Protein AF-A0A519PYI3-F1 (afdb_monomer_lite)

pLDDT: mean 93.67, std 5.14, range [62.34, 98.69]

Foldseek 3Di:
DQVVQVVVVHAQQVDQEEEAFADLLQQLPDQQDDDPNSVVVVVVSCVVQNPNRLVRHNLNPQDAPGAHHAYEYEHEPVDPSSVVSLVSSQVSQVVSVHHYDYDYPHPDDSVCSVPCQLPPPRPNNVVVVCSSVVD

Secondary structure (DSSP, 8-state):
-HHHHHHTT--GGGSS-EEEES---S-TTS---SHHHHHHHHHHHHHHHGGGTTTT-GGGG--TT--PPPEEEEEETT-HHHHHHHHHHHHHHHHTT--EEEEEESS--TTHHHHTTTSTT-HHHHHHHHHHTT-

Radius of gyration: 15.68 Å; chains: 1; bounding box: 41×42×35 Å

Structure (mmCIF, N/CA/C/O backbone):
data_AF-A0A519PYI3-F1
#
_entry.id   AF-A0A519PYI3-F1
#
loop_
_atom_site.group_PDB
_atom_site.id
_atom_site.type_symbol
_atom_site.label_atom_id
_atom_site.label_alt_id
_atom_site.label_comp_id
_atom_site.label_asym_id
_atom_site.label_entity_id
_atom_site.label_seq_id
_atom_site.pdbx_PDB_ins_code
_atom_site.Cartn_x
_atom_site.Cartn_y
_atom_site.Cartn_z
_atom_site.occupancy
_atom_site.B_iso_or_equiv
_atom_site.auth_seq_id
_atom_site.auth_comp_id
_atom_site.auth_asym_id
_atom_site.auth_atom_id
_atom_site.pdbx_PDB_model_num
ATOM 1 N N . ASP A 1 1 ? -10.172 5.755 4.376 1.00 62.34 1 ASP A N 1
ATOM 2 C CA . ASP A 1 1 ? -10.822 7.009 3.975 1.00 62.34 1 ASP A CA 1
ATOM 3 C C . ASP A 1 1 ? -11.878 7.382 5.019 1.00 62.34 1 ASP A C 1
ATOM 5 O O . ASP A 1 1 ? -12.887 6.704 5.118 1.00 62.34 1 ASP A O 1
ATOM 9 N N . PRO A 1 2 ? -11.629 8.388 5.867 1.00 75.00 2 PRO A N 1
ATOM 10 C CA . PRO A 1 2 ? -12.626 8.856 6.826 1.00 75.00 2 PRO A CA 1
ATOM 11 C C . PRO A 1 2 ? -13.739 9.696 6.188 1.00 75.00 2 PRO A C 1
ATOM 13 O O . PRO A 1 2 ? -14.778 9.860 6.810 1.00 75.00 2 PRO A O 1
ATOM 16 N N . VAL A 1 3 ? -13.525 10.260 4.995 1.00 83.69 3 VAL A N 1
ATOM 17 C CA . VAL A 1 3 ? -14.438 11.230 4.378 1.00 83.69 3 VAL A CA 1
ATOM 18 C C . VAL A 1 3 ? -15.551 10.520 3.609 1.00 83.69 3 VAL A C 1
ATOM 20 O O . VAL A 1 3 ? -16.720 10.790 3.886 1.00 83.69 3 VAL A O 1
ATOM 23 N N . TYR A 1 4 ? -15.238 9.596 2.691 1.00 87.06 4 TYR A N 1
ATOM 24 C CA . TYR A 1 4 ? -16.281 8.879 1.945 1.00 87.06 4 TYR A CA 1
ATOM 25 C C . TYR A 1 4 ? -16.998 7.848 2.821 1.00 87.06 4 TYR A C 1
ATOM 27 O O . TYR A 1 4 ? -18.220 7.745 2.717 1.00 87.06 4 TYR A O 1
ATOM 35 N N . LEU A 1 5 ? -16.304 7.173 3.751 1.00 90.19 5 LEU A N 1
ATOM 36 C CA . LEU A 1 5 ? -16.973 6.338 4.765 1.00 90.19 5 LEU A CA 1
ATOM 37 C C . LEU A 1 5 ? -17.958 7.152 5.615 1.00 90.19 5 LEU A C 1
ATOM 39 O O . LEU A 1 5 ? -19.118 6.757 5.732 1.00 90.19 5 LEU A O 1
ATOM 43 N N . ALA A 1 6 ? -17.554 8.319 6.134 1.00 89.88 6 ALA A N 1
ATOM 44 C CA . ALA A 1 6 ? -18.455 9.162 6.926 1.00 89.88 6 ALA A CA 1
ATOM 45 C C . ALA A 1 6 ? -19.652 9.662 6.107 1.00 89.88 6 ALA A C 1
ATOM 47 O O . ALA A 1 6 ? -20.759 9.751 6.637 1.00 89.88 6 ALA A O 1
ATOM 48 N N . GLY A 1 7 ? -19.463 9.919 4.808 1.00 93.88 7 GLY A N 1
ATOM 49 C CA . GLY A 1 7 ? -20.553 10.233 3.881 1.00 93.88 7 GLY A CA 1
ATOM 50 C C . GLY A 1 7 ? -21.614 9.130 3.769 1.00 93.88 7 GLY A C 1
ATOM 51 O O . GLY A 1 7 ? -22.743 9.420 3.386 1.00 93.88 7 GLY A O 1
ATOM 52 N N . GLN A 1 8 ? -21.276 7.890 4.138 1.00 94.81 8 GLN A N 1
ATOM 53 C CA . GLN A 1 8 ? -22.188 6.743 4.216 1.00 94.81 8 GLN A CA 1
ATOM 54 C C . GLN A 1 8 ? -22.563 6.365 5.662 1.00 94.81 8 GLN A C 1
ATOM 56 O O . GLN A 1 8 ? -23.161 5.316 5.886 1.00 94.81 8 GLN A O 1
ATOM 61 N N . GLY A 1 9 ? -22.216 7.191 6.656 1.00 94.50 9 GLY A N 1
ATOM 62 C CA . GLY A 1 9 ? -22.456 6.893 8.073 1.00 94.50 9 GLY A CA 1
ATOM 63 C C . GLY A 1 9 ? -21.550 5.801 8.652 1.00 94.50 9 GLY A C 1
ATOM 64 O O . GLY A 1 9 ? -21.865 5.262 9.710 1.00 94.50 9 GLY A O 1
ATOM 65 N N . LEU A 1 10 ? -20.444 5.484 7.975 1.00 93.75 10 LEU A N 1
ATOM 66 C CA . LEU A 1 10 ? -19.459 4.485 8.385 1.00 93.75 10 LEU A CA 1
ATOM 67 C C . LEU A 1 10 ? -18.180 5.143 8.918 1.00 93.75 10 LEU A C 1
ATOM 69 O O . LEU A 1 10 ? -17.842 6.287 8.609 1.00 93.75 10 LEU A O 1
ATOM 73 N N . GLN A 1 11 ? -17.431 4.384 9.702 1.00 91.06 11 GLN A N 1
ATOM 74 C CA . GLN A 1 11 ? -16.124 4.717 10.247 1.00 91.06 11 GLN A CA 1
ATOM 75 C C . GLN A 1 11 ? -15.060 3.771 9.673 1.00 91.06 11 GLN A C 1
ATOM 77 O O . GLN A 1 11 ? -15.383 2.661 9.255 1.00 91.06 11 GLN A O 1
ATOM 82 N N . PRO A 1 12 ? -13.765 4.146 9.679 1.00 89.50 12 PRO A N 1
ATOM 83 C CA . PRO A 1 12 ? -12.695 3.240 9.254 1.00 89.50 12 PRO A CA 1
ATOM 84 C C . PRO A 1 12 ? -12.718 1.879 9.962 1.00 89.50 12 PRO A C 1
ATOM 86 O O . PRO A 1 12 ? -12.408 0.869 9.338 1.00 89.50 12 PRO A O 1
ATOM 89 N N . SER A 1 13 ? -13.123 1.845 11.233 1.00 89.88 13 SER A N 1
ATOM 90 C CA . SER A 1 13 ? -13.271 0.625 12.031 1.00 89.88 13 SER A CA 1
ATOM 91 C C . SER A 1 13 ? -14.394 -0.306 11.573 1.00 89.88 13 SER A C 1
ATOM 93 O O . SER A 1 13 ? -14.410 -1.459 11.993 1.00 89.88 13 SER A O 1
ATOM 95 N N . ASP A 1 14 ? -15.312 0.161 10.723 1.00 92.62 14 ASP A N 1
ATOM 96 C CA . ASP A 1 14 ? -16.371 -0.678 10.151 1.00 92.62 14 ASP A CA 1
ATOM 97 C C . ASP A 1 14 ? -15.852 -1.549 8.995 1.00 92.62 14 ASP A C 1
ATOM 99 O O . ASP A 1 14 ? -16.528 -2.479 8.553 1.00 92.62 14 ASP A O 1
ATOM 103 N N . LEU A 1 15 ? -14.636 -1.283 8.503 1.00 93.25 15 LEU A N 1
ATOM 104 C CA . LEU A 1 15 ? -13.963 -2.152 7.545 1.00 93.25 15 LEU A CA 1
ATOM 105 C C . LEU A 1 15 ? -13.364 -3.365 8.266 1.00 93.25 15 LEU A C 1
ATOM 107 O O . LEU A 1 15 ? -12.563 -3.225 9.189 1.00 93.25 15 LEU A O 1
ATOM 111 N N . ALA A 1 16 ? -13.680 -4.567 7.779 1.00 92.81 16 ALA A N 1
ATOM 112 C CA . ALA A 1 16 ? -13.083 -5.805 8.287 1.00 92.81 16 ALA A CA 1
ATOM 113 C C . ALA A 1 16 ? -11.554 -5.850 8.086 1.00 92.81 16 ALA A C 1
ATOM 115 O O . ALA A 1 16 ? -10.841 -6.481 8.864 1.00 92.81 16 ALA A O 1
ATOM 116 N N . GLY A 1 17 ? -11.050 -5.156 7.065 1.00 95.25 17 GLY A N 1
ATOM 117 C CA . GLY A 1 17 ? -9.631 -5.013 6.781 1.00 95.25 17 GLY A CA 1
ATOM 118 C C . GLY A 1 17 ? -9.381 -4.254 5.482 1.00 95.25 17 GLY A C 1
ATOM 119 O O . GLY A 1 17 ? -10.305 -3.996 4.710 1.00 95.25 17 GLY A O 1
ATOM 120 N N . VAL A 1 18 ? -8.121 -3.898 5.248 1.00 96.75 18 VAL A N 1
ATOM 121 C CA . VAL A 1 18 ? -7.645 -3.278 4.007 1.00 96.75 18 VAL A CA 1
ATOM 122 C C . VAL A 1 18 ? -6.487 -4.106 3.468 1.00 96.75 18 VAL A C 1
ATOM 124 O O . VAL A 1 18 ? -5.527 -4.368 4.191 1.00 96.75 18 VAL A O 1
ATOM 127 N N . ILE A 1 19 ? -6.578 -4.510 2.202 1.00 97.81 19 ILE A N 1
ATOM 128 C CA . ILE A 1 19 ? -5.534 -5.268 1.512 1.00 97.81 19 ILE A CA 1
ATOM 129 C C . ILE A 1 19 ? -4.962 -4.389 0.402 1.00 97.81 19 ILE A C 1
ATOM 131 O O . ILE A 1 19 ? -5.718 -3.880 -0.425 1.00 97.81 19 ILE A O 1
ATOM 135 N N . LEU A 1 20 ? -3.648 -4.175 0.408 1.00 98.00 20 LEU A N 1
ATOM 136 C CA . LEU A 1 20 ? -2.958 -3.317 -0.556 1.00 98.00 20 LEU A CA 1
ATOM 137 C C . LEU A 1 20 ? -2.040 -4.156 -1.446 1.00 98.00 20 LEU A C 1
ATOM 139 O O . LEU A 1 20 ? -1.276 -4.964 -0.926 1.00 98.00 20 LEU A O 1
ATOM 143 N N . LEU A 1 21 ? -2.102 -3.947 -2.762 1.00 97.75 21 LEU A N 1
ATOM 144 C CA . LEU A 1 21 ? -1.405 -4.761 -3.763 1.00 97.75 21 LEU A CA 1
ATOM 145 C C . LEU A 1 21 ? -0.301 -3.946 -4.450 1.00 97.75 21 LEU A C 1
ATOM 147 O O . LEU A 1 21 ? -0.565 -3.188 -5.381 1.00 97.75 21 LEU A O 1
ATOM 151 N N . ASP A 1 22 ? 0.931 -4.057 -3.946 1.00 97.19 22 ASP A N 1
ATOM 152 C CA . ASP A 1 22 ? 2.152 -3.455 -4.512 1.00 97.19 22 ASP A CA 1
ATOM 153 C C . ASP A 1 22 ? 2.040 -1.948 -4.831 1.00 97.19 22 ASP A C 1
ATOM 155 O O . ASP A 1 22 ? 2.509 -1.429 -5.854 1.00 97.19 22 ASP A O 1
ATOM 159 N N . GLY A 1 23 ? 1.389 -1.216 -3.926 1.00 93.94 23 GLY A N 1
ATOM 160 C CA . GLY A 1 23 ? 1.277 0.235 -4.002 1.00 93.94 23 GLY A CA 1
ATOM 161 C C . GLY A 1 23 ? 2.602 0.940 -3.701 1.00 93.94 23 GLY A C 1
ATOM 162 O O . GLY A 1 23 ? 3.447 0.449 -2.956 1.00 93.94 23 GLY A O 1
ATOM 163 N N . ALA A 1 24 ? 2.774 2.128 -4.276 1.00 91.19 24 ALA A N 1
ATOM 164 C CA . ALA A 1 24 ? 3.897 3.024 -3.989 1.00 91.19 24 ALA A CA 1
ATOM 165 C C . ALA A 1 24 ? 3.439 4.487 -3.842 1.00 91.19 24 ALA A C 1
ATOM 167 O O . ALA A 1 24 ? 4.230 5.399 -3.959 1.00 91.19 24 ALA A O 1
ATOM 168 N N . GLY A 1 25 ? 2.152 4.742 -3.605 1.00 94.38 25 GLY A N 1
ATOM 169 C CA . GLY A 1 25 ? 1.614 6.098 -3.423 1.00 94.38 25 GLY A CA 1
ATOM 170 C C . GLY A 1 25 ? 1.347 6.460 -1.962 1.00 94.38 25 GLY A C 1
ATOM 171 O O . GLY A 1 25 ? 0.491 7.299 -1.704 1.00 94.38 25 GLY A O 1
ATOM 172 N N . TYR A 1 26 ? 1.972 5.773 -0.999 1.00 97.12 26 TYR A N 1
ATOM 173 C CA . TYR A 1 26 ? 1.658 5.948 0.425 1.00 97.12 26 TYR A CA 1
ATOM 174 C C . TYR A 1 26 ? 2.336 7.189 1.014 1.00 97.12 26 TYR A C 1
ATOM 176 O O . TYR A 1 26 ? 1.776 7.839 1.899 1.00 97.12 26 TYR A O 1
ATOM 184 N N . ASP A 1 27 ? 3.519 7.523 0.500 1.00 96.69 27 ASP A N 1
ATOM 185 C CA . ASP A 1 27 ? 4.194 8.799 0.713 1.00 96.69 27 ASP A CA 1
ATOM 186 C C . ASP A 1 27 ? 4.765 9.325 -0.614 1.00 96.69 27 ASP A C 1
ATOM 188 O O . ASP A 1 27 ? 5.809 8.888 -1.114 1.00 96.69 27 ASP A O 1
ATOM 192 N N . ALA A 1 28 ? 4.058 10.295 -1.186 1.00 95.88 28 ALA A N 1
ATOM 193 C CA . ALA A 1 28 ? 4.398 10.943 -2.444 1.00 95.88 28 ALA A CA 1
ATOM 194 C C . ALA A 1 28 ? 5.433 12.073 -2.293 1.00 95.88 28 ALA A C 1
ATOM 196 O O . ALA A 1 28 ? 5.824 12.670 -3.291 1.00 95.88 28 ALA A O 1
ATOM 197 N N . THR A 1 29 ? 5.894 12.378 -1.074 1.00 94.69 29 THR A N 1
ATOM 198 C CA . THR A 1 29 ? 6.805 13.510 -0.809 1.00 94.69 29 THR A CA 1
ATOM 199 C C . THR A 1 29 ? 8.286 13.157 -0.941 1.00 94.6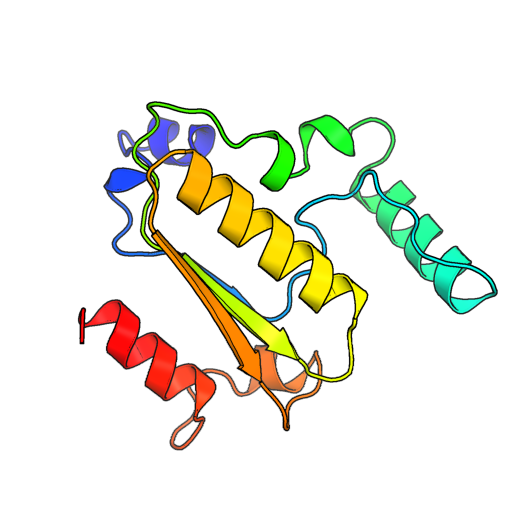9 29 THR A C 1
ATOM 201 O O . THR A 1 29 ? 9.124 14.040 -1.112 1.00 94.69 29 THR A O 1
ATOM 204 N N . GLY A 1 30 ? 8.619 11.866 -0.867 1.00 89.19 30 GLY A N 1
ATOM 205 C CA . GLY A 1 30 ? 9.995 11.376 -0.957 1.00 89.19 30 GLY A CA 1
ATOM 206 C C . GLY A 1 30 ? 10.629 11.495 -2.349 1.00 89.19 30 GLY A C 1
ATOM 207 O O . GLY A 1 30 ? 9.942 11.674 -3.358 1.00 89.19 30 GLY A O 1
ATOM 208 N N . ASP A 1 31 ? 11.948 11.326 -2.399 1.00 86.12 31 ASP A N 1
ATOM 209 C CA . ASP A 1 31 ? 12.719 11.248 -3.643 1.00 86.12 31 ASP A CA 1
ATOM 210 C C . ASP A 1 31 ? 12.311 10.015 -4.473 1.00 86.12 31 ASP A C 1
ATOM 212 O O . ASP A 1 31 ? 12.105 8.929 -3.932 1.00 86.12 31 ASP A O 1
ATOM 216 N N . ARG A 1 32 ? 12.204 10.182 -5.796 1.00 88.56 32 ARG A N 1
ATOM 217 C CA . ARG A 1 32 ? 11.884 9.105 -6.751 1.00 88.56 32 ARG A CA 1
ATOM 218 C C . ARG A 1 32 ? 13.133 8.458 -7.357 1.00 88.56 32 ARG A C 1
ATOM 220 O O . ARG A 1 32 ? 13.037 7.609 -8.243 1.00 88.56 32 ARG A O 1
ATOM 227 N N . GLY A 1 33 ? 14.306 8.834 -6.856 1.00 85.88 33 GLY A N 1
ATOM 228 C CA . GLY A 1 33 ? 15.591 8.322 -7.291 1.00 85.88 33 GLY A CA 1
ATOM 229 C C . GLY A 1 33 ? 16.159 9.101 -8.473 1.00 85.88 33 GLY A C 1
ATOM 230 O O . GLY A 1 33 ? 15.588 10.062 -8.984 1.00 85.88 33 GLY A O 1
ATOM 231 N N . GLN A 1 34 ? 17.337 8.676 -8.917 1.00 86.12 34 GLN A N 1
ATOM 232 C CA . GLN A 1 34 ? 18.126 9.404 -9.908 1.00 86.12 34 GLN A CA 1
ATOM 233 C C . GLN A 1 34 ? 18.069 8.747 -11.294 1.00 86.12 34 GLN A C 1
ATOM 235 O O . GLN A 1 34 ? 17.650 7.602 -11.466 1.00 86.12 34 GLN A O 1
ATOM 240 N N . GLY A 1 35 ? 18.543 9.479 -12.305 1.00 92.00 35 GLY A N 1
ATOM 241 C CA . GLY A 1 35 ? 18.617 8.996 -13.684 1.00 92.00 35 GLY A CA 1
ATOM 242 C C . GLY A 1 35 ? 17.270 9.000 -14.421 1.00 92.00 35 GLY A C 1
ATOM 243 O O . GLY A 1 35 ? 16.286 9.548 -13.923 1.00 92.00 35 GLY A O 1
ATOM 244 N N . PRO A 1 36 ? 17.213 8.428 -15.638 1.00 92.38 36 PRO A N 1
ATOM 245 C CA . PRO A 1 36 ? 16.023 8.496 -16.489 1.00 92.38 36 PRO A CA 1
ATOM 246 C C . PRO A 1 36 ? 14.774 7.871 -15.857 1.00 92.38 36 PRO A C 1
ATOM 248 O O . PRO A 1 36 ? 13.695 8.446 -15.951 1.00 92.38 36 PRO A O 1
ATOM 251 N N . ALA A 1 37 ? 14.928 6.731 -15.175 1.00 86.75 37 ALA A N 1
ATOM 252 C CA . ALA A 1 37 ? 13.819 6.051 -14.508 1.00 86.75 37 ALA A CA 1
ATOM 253 C C . ALA A 1 37 ? 13.256 6.873 -13.337 1.00 86.75 37 ALA A C 1
ATOM 255 O O . ALA A 1 37 ? 12.042 7.014 -13.224 1.00 86.75 37 ALA A O 1
ATOM 256 N N . GLY A 1 38 ? 14.129 7.467 -12.512 1.00 89.62 38 GLY A N 1
ATOM 257 C CA . GLY A 1 38 ? 13.708 8.335 -11.411 1.00 89.62 38 GLY A CA 1
ATOM 258 C C . GLY A 1 38 ? 13.021 9.615 -11.889 1.00 89.62 38 GLY A C 1
ATOM 259 O O . GLY A 1 38 ? 12.025 10.024 -11.303 1.00 89.62 38 GLY A O 1
ATOM 260 N N . ARG A 1 39 ? 13.476 10.201 -13.008 1.00 92.25 39 ARG A N 1
ATOM 261 C CA . ARG A 1 39 ? 12.799 11.352 -13.638 1.00 92.25 39 ARG A CA 1
ATOM 262 C C . ARG A 1 39 ? 11.400 10.998 -14.129 1.00 92.25 39 ARG A C 1
ATOM 264 O O . ARG A 1 39 ? 10.466 11.702 -13.782 1.00 92.25 39 ARG A O 1
ATOM 271 N N . LEU A 1 40 ? 11.251 9.886 -14.854 1.00 92.50 40 LEU A N 1
ATOM 272 C CA . LEU A 1 40 ? 9.937 9.420 -15.310 1.00 92.50 40 LEU A CA 1
ATOM 273 C C . LEU A 1 40 ? 8.984 9.198 -14.129 1.00 92.50 40 LEU A C 1
ATOM 275 O O . LEU A 1 40 ? 7.828 9.606 -14.179 1.00 92.50 40 LEU A O 1
ATOM 279 N N . LEU A 1 41 ? 9.471 8.573 -13.054 1.00 89.69 41 LEU A N 1
ATOM 280 C CA . LEU A 1 41 ? 8.673 8.363 -11.850 1.00 89.69 41 LEU A CA 1
ATOM 281 C C . LEU A 1 41 ? 8.327 9.692 -11.154 1.00 89.69 41 LEU A C 1
ATOM 283 O O . LEU A 1 41 ? 7.201 9.867 -10.701 1.00 89.69 41 LEU A O 1
ATOM 287 N N . GLY A 1 42 ? 9.266 10.638 -11.106 1.00 93.00 42 GLY A N 1
ATOM 288 C CA . GLY A 1 42 ? 9.050 11.999 -10.610 1.00 93.00 42 GLY A CA 1
ATOM 289 C C . GLY A 1 42 ? 7.982 12.763 -11.391 1.00 93.00 42 GLY A C 1
ATOM 290 O O . GLY A 1 42 ? 7.115 13.387 -10.779 1.00 93.00 42 GLY A O 1
ATOM 291 N N . ASP A 1 43 ? 7.997 12.669 -12.719 1.00 94.50 43 ASP A N 1
ATOM 292 C CA . ASP A 1 43 ? 6.994 13.292 -13.586 1.00 94.50 43 ASP A CA 1
ATOM 293 C C . ASP A 1 43 ? 5.606 12.682 -13.338 1.00 94.50 43 ASP A C 1
ATOM 295 O O . ASP A 1 43 ? 4.649 13.423 -13.120 1.00 94.50 43 ASP A O 1
ATOM 299 N N . LEU A 1 44 ? 5.507 11.347 -13.249 1.00 93.38 44 LEU A N 1
ATOM 300 C CA . LEU A 1 44 ? 4.254 10.649 -12.922 1.00 93.38 44 LEU A CA 1
ATOM 301 C C . LEU A 1 44 ? 3.668 11.099 -11.575 1.00 93.38 44 LEU A C 1
ATOM 303 O O . LEU A 1 44 ? 2.460 11.296 -11.454 1.00 93.38 44 LEU A O 1
ATOM 307 N N . TYR A 1 45 ? 4.507 11.279 -10.553 1.00 94.38 45 TYR A N 1
ATOM 308 C CA . TYR A 1 45 ? 4.041 11.747 -9.245 1.00 94.38 45 TYR A CA 1
ATOM 309 C C . TYR A 1 45 ? 3.662 13.223 -9.279 1.00 94.38 45 TYR A C 1
ATOM 311 O O . TYR A 1 45 ? 2.673 13.611 -8.665 1.00 94.38 45 TYR A O 1
ATOM 319 N N . SER A 1 46 ? 4.416 14.044 -10.006 1.00 94.44 46 SER A N 1
ATOM 320 C CA . SER A 1 46 ? 4.101 15.465 -10.165 1.00 94.44 46 SER A CA 1
ATOM 321 C C . SER A 1 46 ? 2.759 15.654 -10.871 1.00 94.44 46 SER A C 1
ATOM 323 O O . SER A 1 46 ? 1.975 16.504 -10.463 1.00 94.44 46 SER A O 1
ATOM 325 N N . GLU A 1 47 ? 2.464 14.834 -11.880 1.00 95.81 47 GLU A N 1
ATOM 326 C CA . GLU A 1 47 ? 1.174 14.829 -12.570 1.00 95.81 47 GLU A CA 1
ATOM 327 C C . GLU A 1 47 ? 0.034 14.358 -11.655 1.00 95.81 47 GLU A C 1
ATOM 329 O O . GLU A 1 47 ? -1.020 14.991 -11.604 1.00 95.81 47 GLU A O 1
ATOM 334 N N . ALA A 1 48 ? 0.241 13.271 -10.905 1.00 94.12 48 ALA A N 1
ATOM 335 C CA . ALA A 1 48 ? -0.799 12.689 -10.057 1.00 94.12 48 ALA A CA 1
ATOM 336 C C . ALA A 1 48 ? -1.091 13.509 -8.788 1.00 94.12 48 ALA A C 1
ATOM 338 O O . ALA A 1 48 ? -2.242 13.603 -8.361 1.00 94.12 48 ALA A O 1
ATOM 339 N N . PHE A 1 49 ? -0.056 14.072 -8.162 1.00 95.44 49 PHE A N 1
ATOM 340 C CA . PHE A 1 49 ? -0.145 14.689 -6.839 1.00 95.44 49 PHE A CA 1
ATOM 341 C C . PHE A 1 49 ? 0.082 16.201 -6.846 1.00 95.44 49 PHE A C 1
ATOM 343 O O . PHE A 1 49 ? -0.507 16.902 -6.022 1.00 95.44 49 PHE A O 1
ATOM 350 N N . GLY A 1 50 ? 0.939 16.704 -7.737 1.00 94.94 50 GLY A N 1
ATOM 351 C CA . GLY A 1 50 ? 1.320 18.113 -7.785 1.00 94.94 50 GLY A CA 1
ATOM 352 C C . GLY A 1 50 ? 1.786 18.660 -6.432 1.00 94.94 50 GLY A C 1
ATOM 353 O O . GLY A 1 50 ? 2.512 18.012 -5.677 1.00 94.94 50 GLY A O 1
ATOM 354 N N . ASP A 1 51 ? 1.324 19.863 -6.102 1.00 96.12 51 ASP A N 1
ATOM 355 C CA . ASP A 1 51 ? 1.574 20.546 -4.827 1.00 96.12 51 ASP A CA 1
ATOM 356 C C . ASP A 1 51 ? 0.870 19.894 -3.624 1.00 96.12 51 ASP A C 1
ATOM 358 O O . ASP A 1 51 ? 1.194 20.189 -2.471 1.00 96.12 51 ASP A O 1
ATOM 362 N N . ARG A 1 52 ? -0.048 18.956 -3.872 1.00 96.62 52 ARG A N 1
ATOM 363 C CA . ARG A 1 52 ? -0.826 18.253 -2.844 1.00 96.62 52 ARG A CA 1
ATOM 364 C C . ARG A 1 52 ? -0.192 16.942 -2.394 1.00 96.62 52 ARG A C 1
ATOM 366 O O . ARG A 1 52 ? -0.826 16.199 -1.648 1.00 96.62 52 ARG A O 1
ATOM 373 N N . ALA A 1 53 ? 1.048 16.647 -2.789 1.00 96.25 53 ALA A N 1
ATOM 374 C CA . ALA A 1 53 ? 1.715 15.384 -2.460 1.00 96.25 53 ALA A CA 1
ATOM 375 C C . ALA A 1 53 ? 1.651 15.041 -0.966 1.00 96.25 53 ALA A C 1
ATOM 377 O O . ALA A 1 53 ? 1.290 13.921 -0.613 1.00 96.25 53 ALA A O 1
ATOM 378 N N . ALA A 1 54 ? 1.909 16.006 -0.081 1.00 95.62 54 ALA A N 1
ATOM 379 C CA . ALA A 1 54 ? 1.822 15.781 1.360 1.00 95.62 54 ALA A CA 1
ATOM 380 C C . ALA A 1 54 ? 0.378 15.559 1.847 1.00 95.62 54 ALA A C 1
ATOM 382 O O . ALA A 1 54 ? 0.124 14.654 2.638 1.00 95.62 54 ALA A O 1
ATOM 383 N N . GLU A 1 55 ? -0.572 16.359 1.355 1.00 94.44 55 GLU A N 1
ATOM 384 C CA . GLU A 1 55 ? -1.995 16.274 1.717 1.00 94.44 55 GLU A CA 1
ATOM 385 C C . GLU A 1 55 ? -2.615 14.937 1.295 1.00 94.44 55 GLU A C 1
ATOM 387 O O . GLU A 1 55 ? -3.482 14.403 1.981 1.00 94.44 55 GLU A O 1
ATOM 392 N N . LEU A 1 56 ? -2.163 14.391 0.168 1.00 93.50 56 LEU A N 1
ATOM 393 C CA . LEU A 1 56 ? -2.701 13.177 -0.432 1.00 93.50 56 LEU A CA 1
ATOM 394 C C . LEU A 1 56 ? -1.932 11.910 -0.047 1.00 93.50 56 LEU A C 1
ATOM 396 O O . LEU A 1 56 ? -2.313 10.841 -0.507 1.00 93.50 56 LEU A O 1
ATOM 400 N N . SER A 1 57 ? -0.888 12.003 0.784 1.00 96.25 57 SER A N 1
ATOM 401 C CA . SER A 1 57 ? -0.061 10.861 1.201 1.00 96.25 57 SER A CA 1
ATOM 402 C C . SER A 1 57 ? -0.667 10.119 2.402 1.00 96.25 57 SER A C 1
ATOM 404 O O . SER A 1 57 ? -0.596 10.635 3.522 1.00 96.25 57 SER A O 1
ATOM 406 N N . PRO A 1 58 ? -1.210 8.892 2.240 1.00 95.12 58 PRO A N 1
ATOM 407 C CA . PRO A 1 58 ? -1.823 8.124 3.327 1.00 95.12 58 PRO A CA 1
ATOM 408 C C . PRO A 1 58 ? -0.969 7.994 4.591 1.00 95.12 58 PRO A C 1
ATOM 410 O O . PRO A 1 58 ? -1.500 8.117 5.694 1.00 95.12 58 PRO A O 1
ATOM 413 N N . THR A 1 59 ? 0.343 7.784 4.450 1.00 97.06 59 THR A N 1
ATOM 414 C CA . THR A 1 59 ? 1.264 7.630 5.586 1.00 97.06 59 THR A CA 1
ATOM 415 C C . THR A 1 59 ? 1.297 8.882 6.465 1.00 97.06 59 THR A C 1
ATOM 417 O O . THR A 1 59 ? 1.362 8.773 7.690 1.00 97.06 59 THR A O 1
ATOM 420 N N . LEU A 1 60 ? 1.191 10.069 5.858 1.00 96.31 60 LEU A N 1
ATOM 421 C CA . LEU A 1 60 ? 1.220 11.359 6.556 1.00 96.31 60 LEU A CA 1
ATOM 422 C C . LEU A 1 60 ? -0.129 11.723 7.197 1.00 96.31 60 LEU A C 1
ATOM 424 O O . LEU A 1 60 ? -0.190 12.602 8.054 1.00 96.31 60 LEU A O 1
ATOM 428 N N . LEU A 1 61 ? -1.207 11.034 6.816 1.00 94.06 61 LEU A N 1
ATOM 429 C CA . LEU A 1 61 ? -2.562 11.258 7.332 1.00 94.06 61 LEU A CA 1
ATOM 430 C C . LEU A 1 61 ? -2.918 10.362 8.529 1.00 94.06 61 LEU A C 1
ATOM 432 O O . LEU A 1 61 ? -4.034 10.442 9.060 1.00 94.06 61 LEU A O 1
ATOM 436 N N . ILE A 1 62 ? -1.998 9.499 8.965 1.00 95.00 62 ILE A N 1
ATOM 437 C CA . ILE A 1 62 ? -2.205 8.638 10.131 1.00 95.00 62 ILE A CA 1
ATOM 438 C C . ILE A 1 62 ? -2.143 9.468 11.415 1.00 95.00 62 ILE A C 1
ATOM 440 O O . ILE A 1 62 ? -1.206 10.231 11.644 1.00 95.00 62 ILE A O 1
ATOM 444 N N . ARG A 1 63 ? -3.148 9.302 12.280 1.00 92.38 63 ARG A N 1
ATOM 445 C CA . ARG A 1 63 ? -3.305 10.052 13.530 1.00 92.38 63 ARG A CA 1
ATOM 446 C C . ARG A 1 63 ? -3.496 9.103 14.715 1.00 92.38 63 ARG A C 1
ATOM 448 O O . ARG A 1 63 ? -4.231 8.125 14.586 1.00 92.38 63 ARG A O 1
ATOM 455 N N . PRO A 1 64 ? -2.894 9.389 15.881 1.00 90.75 64 PRO A N 1
ATOM 456 C CA . PRO A 1 64 ? -3.149 8.615 17.092 1.00 90.75 64 PRO A CA 1
ATOM 457 C C . PRO A 1 64 ? -4.617 8.735 17.523 1.00 90.75 64 PRO A C 1
ATOM 459 O O . PRO A 1 64 ? -5.271 9.747 17.269 1.00 90.75 64 PRO A O 1
ATOM 462 N N . GLY A 1 65 ? -5.131 7.701 18.190 1.00 86.19 65 GLY A N 1
ATOM 463 C CA . GLY A 1 65 ? -6.503 7.677 18.714 1.00 86.19 65 GLY A CA 1
ATOM 464 C C . GLY A 1 65 ? -7.593 7.425 17.666 1.00 86.19 65 GLY A C 1
ATOM 465 O O . GLY A 1 65 ? -8.765 7.339 18.024 1.00 86.19 65 GLY A O 1
ATOM 466 N N . VAL A 1 66 ? -7.232 7.273 16.388 1.00 88.94 66 VAL A N 1
ATOM 467 C CA . VAL A 1 66 ? -8.146 6.804 15.341 1.00 88.94 66 VAL A CA 1
ATOM 468 C C . VAL A 1 66 ? -8.136 5.275 15.316 1.00 88.94 66 VAL A C 1
ATOM 470 O O . VAL A 1 66 ? -7.078 4.655 15.224 1.00 88.94 66 VAL A O 1
ATOM 473 N N . ALA A 1 67 ? -9.319 4.663 15.364 1.00 91.56 67 ALA A N 1
ATOM 474 C CA . ALA A 1 67 ? -9.474 3.223 15.192 1.00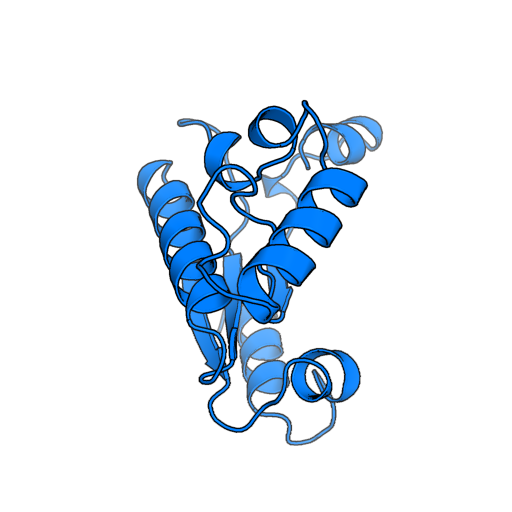 91.56 67 ALA A CA 1
ATOM 475 C C . ALA A 1 67 ? -9.375 2.857 13.701 1.00 91.56 67 ALA A C 1
ATOM 477 O O . ALA A 1 67 ? -10.346 2.969 12.953 1.00 91.56 67 ALA A O 1
ATOM 478 N N . TYR A 1 68 ? -8.181 2.456 13.261 1.00 93.38 68 TYR A N 1
ATOM 479 C CA . TYR A 1 68 ? -7.947 1.961 11.903 1.00 93.38 68 TYR A CA 1
ATOM 480 C C . TYR A 1 68 ? -8.318 0.474 11.776 1.00 93.38 68 TYR A C 1
ATOM 482 O O . TYR A 1 68 ? -8.117 -0.282 12.733 1.00 93.38 68 TYR A O 1
ATOM 490 N N . PRO A 1 69 ? -8.811 0.025 10.605 1.00 94.81 69 PRO A N 1
ATOM 491 C CA . PRO A 1 69 ? -8.980 -1.402 10.339 1.00 94.81 69 PRO A CA 1
ATOM 492 C C . PRO A 1 69 ? -7.610 -2.101 10.301 1.00 94.81 69 PRO A C 1
ATOM 494 O O . PRO A 1 69 ? -6.584 -1.426 10.192 1.00 94.81 69 PRO A O 1
ATOM 497 N N . PRO A 1 70 ? -7.544 -3.440 10.393 1.00 96.69 70 PRO A N 1
ATOM 498 C CA . PRO A 1 70 ? -6.292 -4.150 10.157 1.00 96.69 70 PRO A CA 1
ATOM 499 C C . PRO A 1 70 ? -5.859 -4.011 8.688 1.00 96.69 70 PRO A C 1
ATOM 501 O O . PRO A 1 70 ? -6.700 -4.002 7.787 1.00 96.69 70 PRO A O 1
ATOM 504 N N . TYR A 1 71 ? -4.550 -3.933 8.448 1.00 98.06 71 TYR A N 1
ATOM 505 C CA . TYR A 1 71 ? -3.961 -3.848 7.108 1.00 98.06 71 TYR A CA 1
ATOM 506 C C . TYR A 1 71 ? -3.128 -5.088 6.778 1.00 98.06 71 TYR A C 1
ATOM 508 O O . TYR A 1 71 ? -2.322 -5.528 7.596 1.00 98.06 71 TYR A O 1
ATOM 516 N N . LEU A 1 72 ? -3.275 -5.588 5.554 1.00 98.44 72 LEU A N 1
ATOM 517 C CA . LEU A 1 72 ? -2.370 -6.547 4.926 1.00 98.44 72 LEU A CA 1
ATOM 518 C C . LEU A 1 72 ? -1.785 -5.891 3.672 1.00 98.44 72 LEU A C 1
ATOM 520 O O . LEU A 1 72 ? -2.517 -5.521 2.757 1.00 98.44 72 LEU A O 1
ATOM 524 N N . ILE A 1 73 ? -0.475 -5.682 3.648 1.00 98.69 73 ILE A N 1
ATOM 525 C CA . ILE A 1 73 ? 0.192 -4.849 2.648 1.00 98.69 73 ILE A CA 1
ATOM 526 C C . ILE A 1 73 ? 1.170 -5.718 1.872 1.00 98.69 73 ILE A C 1
ATOM 528 O O . ILE A 1 73 ? 2.188 -6.140 2.415 1.00 98.69 73 ILE A O 1
ATOM 532 N N . PHE A 1 74 ? 0.872 -5.976 0.606 1.00 98.38 74 PHE A N 1
ATOM 533 C CA . PHE A 1 74 ? 1.771 -6.689 -0.287 1.00 98.38 74 PHE A CA 1
ATOM 534 C C . PHE A 1 74 ? 2.683 -5.720 -1.036 1.00 98.38 74 PHE A C 1
ATOM 536 O O . PHE A 1 74 ? 2.249 -4.644 -1.454 1.00 98.38 74 PHE A O 1
ATOM 543 N N . HIS A 1 75 ? 3.927 -6.134 -1.255 1.00 98.31 75 HIS A N 1
ATOM 544 C CA . HIS A 1 75 ? 4.830 -5.536 -2.235 1.00 98.31 75 HIS A CA 1
ATOM 545 C C . HIS A 1 75 ? 5.576 -6.639 -2.987 1.00 98.31 75 HIS A C 1
ATOM 547 O O . HIS A 1 75 ? 5.848 -7.701 -2.425 1.00 98.31 75 HIS A O 1
ATOM 553 N N . ILE A 1 76 ? 5.976 -6.388 -4.230 1.00 97.69 76 ILE A N 1
ATOM 554 C CA . ILE A 1 76 ? 6.801 -7.348 -4.972 1.00 97.69 76 ILE A CA 1
ATOM 555 C C . ILE A 1 76 ? 8.280 -7.211 -4.600 1.00 97.69 76 ILE A C 1
ATOM 557 O O . ILE A 1 76 ? 8.742 -6.153 -4.150 1.00 97.69 76 ILE A O 1
ATOM 561 N N . ALA A 1 77 ? 9.066 -8.268 -4.808 1.00 96.50 77 ALA A N 1
ATOM 562 C CA . ALA A 1 77 ? 10.489 -8.268 -4.448 1.00 96.50 77 ALA A CA 1
ATOM 563 C C . ALA A 1 77 ? 11.328 -7.241 -5.237 1.00 96.50 77 ALA A C 1
ATOM 565 O O . ALA A 1 77 ? 12.287 -6.668 -4.711 1.00 96.50 77 ALA A O 1
ATOM 566 N N . SER A 1 78 ? 10.969 -6.987 -6.498 1.00 94.12 78 SER A N 1
ATOM 567 C CA . SER A 1 78 ? 11.763 -6.164 -7.421 1.00 94.12 78 SER A CA 1
ATOM 568 C C . SER A 1 78 ? 11.619 -4.646 -7.215 1.00 94.12 78 SER A C 1
ATOM 570 O O . SER A 1 78 ? 12.409 -3.884 -7.778 1.00 94.12 78 SER A O 1
ATOM 572 N N . ARG A 1 79 ? 10.670 -4.173 -6.389 1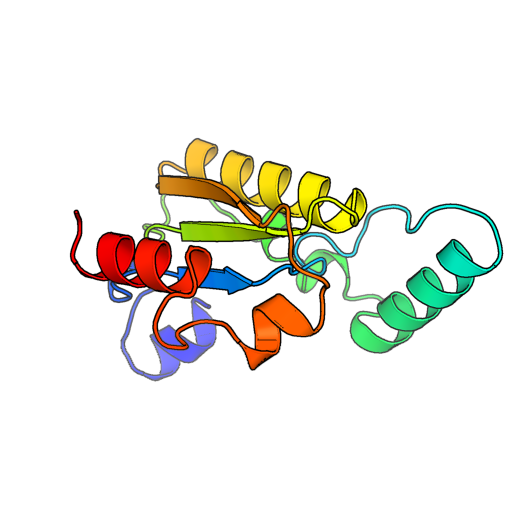.00 92.12 79 ARG A N 1
ATOM 573 C CA . ARG A 1 79 ? 10.363 -2.738 -6.209 1.00 92.12 79 ARG A CA 1
ATOM 574 C C . ARG A 1 79 ? 10.701 -2.235 -4.807 1.00 92.12 79 ARG A C 1
ATOM 576 O O . ARG A 1 79 ? 9.855 -2.181 -3.919 1.00 92.12 79 ARG A O 1
ATOM 583 N N . GLN A 1 80 ? 11.944 -1.782 -4.631 1.00 91.25 80 GLN A N 1
ATOM 584 C CA . GLN A 1 80 ? 12.435 -1.269 -3.342 1.00 91.25 80 GLN A CA 1
ATOM 585 C C . GLN A 1 80 ? 11.665 -0.040 -2.828 1.00 91.25 80 GLN A C 1
ATOM 587 O O . GLN A 1 80 ? 11.476 0.085 -1.622 1.00 91.25 80 GLN A O 1
ATOM 592 N N . ASP A 1 81 ? 11.180 0.833 -3.719 1.00 91.31 81 ASP A N 1
ATOM 593 C CA . ASP A 1 81 ? 10.331 1.973 -3.334 1.00 91.31 81 ASP A CA 1
ATOM 594 C C . ASP A 1 81 ?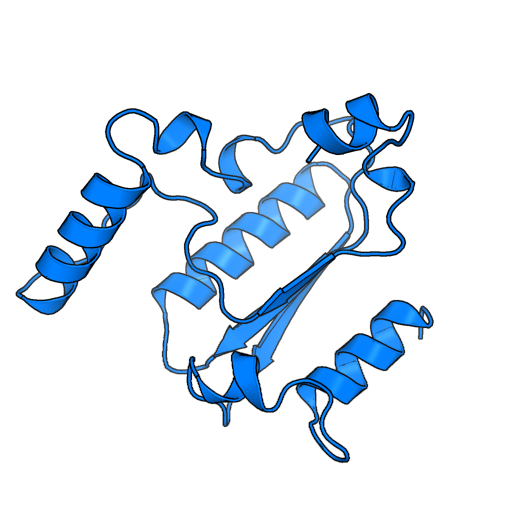 8.997 1.503 -2.722 1.00 91.31 81 ASP A C 1
ATOM 596 O O . ASP A 1 81 ? 8.639 1.914 -1.620 1.00 91.31 81 ASP A O 1
ATOM 600 N N . SER A 1 82 ? 8.306 0.552 -3.370 1.00 95.19 82 SER A N 1
ATOM 601 C CA . SER A 1 82 ? 7.062 -0.019 -2.829 1.00 95.19 82 SER A CA 1
ATOM 602 C C . SER A 1 82 ? 7.293 -0.720 -1.490 1.00 95.19 82 SER A C 1
ATOM 604 O O . SER A 1 82 ? 6.521 -0.510 -0.552 1.00 95.19 82 SER A O 1
ATOM 606 N N . LYS A 1 83 ? 8.391 -1.477 -1.356 1.00 97.06 83 LYS A N 1
ATOM 607 C CA . LYS A 1 83 ? 8.796 -2.075 -0.078 1.00 97.06 83 LYS A CA 1
ATOM 608 C C . LYS A 1 83 ? 8.938 -1.015 1.016 1.00 97.06 83 LYS A C 1
ATOM 610 O O . LYS A 1 83 ? 8.271 -1.108 2.044 1.00 97.06 83 LYS A O 1
ATOM 615 N N . GLY A 1 84 ? 9.774 0.001 0.787 1.00 96.56 84 GLY A N 1
ATOM 616 C CA . GLY A 1 84 ? 10.050 1.037 1.783 1.00 96.56 84 GLY A CA 1
ATOM 617 C C . GLY A 1 84 ? 8.790 1.795 2.201 1.00 96.56 84 GLY A C 1
ATOM 618 O O . GLY A 1 84 ? 8.565 2.027 3.389 1.00 96.56 84 GLY A O 1
ATOM 619 N N . GLN A 1 85 ? 7.917 2.116 1.245 1.00 97.69 85 GLN A N 1
ATOM 620 C CA . GLN A 1 85 ? 6.648 2.773 1.546 1.00 97.69 85 GLN A CA 1
ATOM 621 C C . GLN A 1 85 ? 5.666 1.860 2.291 1.00 97.69 85 GLN A C 1
ATOM 623 O O . GLN A 1 85 ? 4.981 2.324 3.203 1.00 97.69 85 GLN A O 1
ATOM 628 N N . SER A 1 86 ? 5.605 0.572 1.945 1.00 98.56 86 SER A N 1
ATOM 629 C CA . SER A 1 86 ? 4.759 -0.417 2.628 1.00 98.56 86 SER A CA 1
ATOM 630 C C . SER A 1 86 ? 5.165 -0.587 4.092 1.00 98.56 86 SER A C 1
ATOM 632 O O . SER A 1 86 ? 4.322 -0.525 4.988 1.00 98.56 86 SER A O 1
ATOM 634 N N . GLU A 1 87 ? 6.469 -0.721 4.347 1.00 98.56 87 GLU A N 1
ATOM 635 C CA . GLU A 1 87 ? 7.041 -0.800 5.694 1.00 98.56 87 GLU A CA 1
ATOM 636 C C . GLU A 1 87 ? 6.786 0.489 6.494 1.00 98.56 87 GLU A C 1
ATOM 638 O O . GLU A 1 87 ? 6.377 0.429 7.657 1.00 98.56 87 GLU A O 1
ATOM 643 N N . ALA A 1 88 ? 6.963 1.662 5.874 1.00 98.31 88 ALA A N 1
ATOM 644 C CA . ALA A 1 88 ? 6.720 2.951 6.521 1.00 98.31 88 ALA A CA 1
ATOM 645 C C . ALA A 1 88 ? 5.244 3.145 6.908 1.00 98.31 88 ALA A C 1
ATOM 647 O O . ALA A 1 88 ? 4.956 3.574 8.033 1.00 98.31 88 ALA A O 1
ATOM 648 N N . LEU A 1 89 ? 4.318 2.789 6.012 1.00 98.50 89 LEU A N 1
ATOM 649 C CA . LEU A 1 89 ? 2.880 2.849 6.264 1.00 98.50 89 LEU A CA 1
ATOM 650 C C . LEU A 1 89 ? 2.480 1.909 7.407 1.00 98.50 89 LEU A C 1
ATOM 652 O O . LEU A 1 89 ? 1.810 2.336 8.351 1.00 98.50 89 LEU A O 1
ATOM 656 N N . ALA A 1 90 ? 2.935 0.652 7.367 1.00 98.62 90 ALA A N 1
ATOM 657 C CA . ALA A 1 90 ? 2.674 -0.319 8.427 1.00 98.62 90 ALA A CA 1
ATOM 658 C C . ALA A 1 90 ? 3.191 0.173 9.783 1.00 98.62 90 ALA A C 1
ATOM 660 O O . ALA A 1 90 ? 2.468 0.146 10.781 1.00 98.62 90 ALA A O 1
ATOM 661 N N . ALA A 1 91 ? 4.419 0.695 9.821 1.00 98.50 91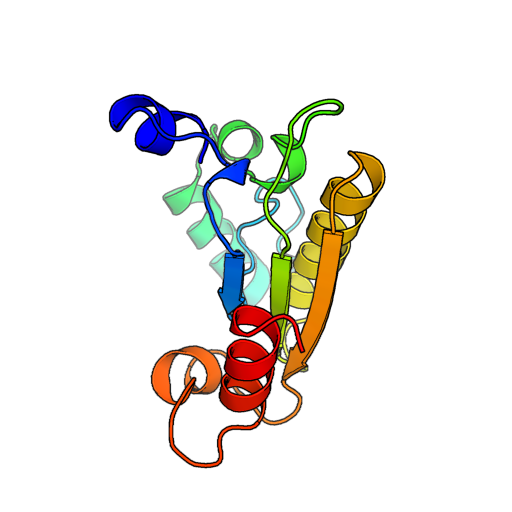 ALA A N 1
ATOM 662 C CA . ALA A 1 91 ? 5.008 1.222 11.042 1.00 98.50 91 ALA A CA 1
ATOM 663 C C . ALA A 1 91 ? 4.220 2.423 11.594 1.00 98.50 91 ALA A C 1
ATOM 665 O O . ALA A 1 91 ? 4.048 2.537 12.809 1.00 98.50 91 ALA A O 1
ATOM 666 N N . ALA A 1 92 ? 3.724 3.314 10.730 1.00 98.00 92 ALA A N 1
ATOM 667 C CA . ALA A 1 92 ? 2.878 4.431 11.143 1.00 98.00 92 ALA A CA 1
ATOM 668 C C . ALA A 1 92 ? 1.539 3.953 11.733 1.00 98.00 92 ALA A C 1
ATOM 670 O O . ALA A 1 92 ? 1.154 4.421 12.807 1.00 98.00 92 ALA A O 1
ATOM 671 N N . LEU A 1 93 ? 0.876 2.980 11.096 1.00 97.69 93 LEU A N 1
ATOM 672 C CA . LEU A 1 93 ? -0.369 2.379 11.592 1.00 97.69 93 LEU A CA 1
ATOM 673 C C . LEU A 1 93 ? -0.172 1.720 12.962 1.00 97.69 93 LEU A C 1
ATOM 675 O O . LEU A 1 93 ? -0.951 1.967 13.882 1.00 97.69 93 LEU A O 1
ATOM 679 N N . ILE A 1 94 ? 0.894 0.931 13.120 1.00 97.62 94 I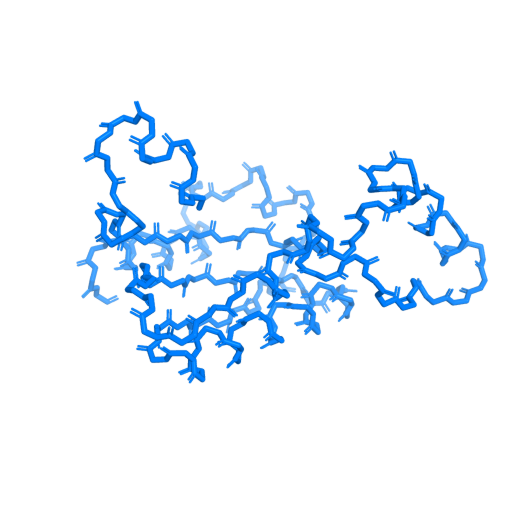LE A N 1
ATOM 680 C CA . ILE A 1 94 ? 1.222 0.251 14.381 1.00 97.62 94 ILE A CA 1
ATOM 681 C C . ILE A 1 94 ? 1.507 1.271 15.490 1.00 97.62 94 ILE A C 1
ATOM 683 O O . ILE A 1 94 ? 0.981 1.139 16.594 1.00 97.62 94 ILE A O 1
ATOM 687 N N . ARG A 1 95 ? 2.275 2.335 15.207 1.00 97.12 95 ARG A N 1
ATOM 688 C CA . ARG A 1 95 ? 2.525 3.413 16.184 1.00 97.12 95 ARG A CA 1
ATOM 689 C C . ARG A 1 95 ? 1.249 4.135 16.619 1.00 97.12 95 ARG A C 1
ATOM 691 O O . ARG A 1 95 ? 1.182 4.597 17.753 1.00 97.12 95 ARG A O 1
ATOM 698 N N . ALA A 1 96 ? 0.247 4.227 15.746 1.00 95.94 96 ALA A N 1
ATOM 699 C CA . ALA A 1 96 ? -1.057 4.800 16.075 1.00 95.94 96 ALA A CA 1
ATOM 700 C C . ALA A 1 96 ? -1.969 3.846 16.877 1.00 95.94 96 ALA A C 1
ATOM 702 O O . ALA A 1 96 ? -3.071 4.246 17.251 1.00 95.94 96 ALA A O 1
ATOM 703 N N . GLY A 1 97 ? -1.519 2.616 17.163 1.00 95.50 97 GLY A N 1
ATOM 704 C CA . GLY A 1 97 ? -2.278 1.585 17.879 1.00 95.50 97 GLY A CA 1
ATOM 705 C C . GLY A 1 97 ? -3.062 0.630 16.970 1.00 95.50 97 GLY A C 1
ATOM 706 O O . GLY A 1 97 ? -3.860 -0.162 17.465 1.00 95.50 97 GLY A O 1
ATOM 707 N N . GLY A 1 98 ? -2.860 0.707 15.652 1.00 95.31 98 GLY A N 1
ATOM 708 C CA . GLY A 1 98 ? -3.469 -0.186 14.669 1.00 95.31 98 GLY A CA 1
ATOM 709 C C . GLY A 1 98 ? -2.723 -1.513 14.502 1.00 95.31 98 GLY A C 1
ATOM 710 O O . GLY A 1 98 ? -1.727 -1.795 15.168 1.00 95.31 98 GLY A O 1
ATOM 711 N N . ARG A 1 99 ? -3.202 -2.334 13.561 1.00 96.25 99 ARG A N 1
ATOM 712 C CA . ARG A 1 99 ? -2.567 -3.597 13.155 1.00 96.25 99 ARG A CA 1
ATOM 713 C C . ARG A 1 99 ? -2.242 -3.543 11.669 1.00 96.25 99 ARG A C 1
ATOM 715 O O . ARG A 1 99 ? -3.121 -3.225 10.873 1.00 96.25 99 ARG A O 1
ATOM 722 N N . ALA A 1 100 ? -1.011 -3.873 11.305 1.00 98.12 100 ALA A N 1
ATOM 723 C CA . ALA A 1 100 ? -0.583 -3.957 9.917 1.00 98.12 100 ALA A CA 1
ATOM 724 C C . ALA A 1 100 ? 0.448 -5.077 9.753 1.00 98.12 100 ALA A C 1
ATOM 726 O O . ALA A 1 100 ? 1.313 -5.243 10.612 1.00 98.12 100 ALA A O 1
ATOM 727 N N . GLU A 1 101 ? 0.365 -5.813 8.652 1.00 98.25 101 GLU A N 1
ATOM 728 C CA . GLU A 1 101 ? 1.338 -6.824 8.241 1.00 98.25 101 GLU A CA 1
ATOM 729 C C . GLU A 1 101 ? 1.831 -6.500 6.830 1.00 98.25 101 GLU A C 1
ATOM 731 O O . GLU A 1 101 ? 1.036 -6.129 5.967 1.00 98.25 101 GLU A O 1
ATOM 736 N N . VAL A 1 102 ? 3.141 -6.620 6.606 1.00 98.56 102 VAL A N 1
ATOM 737 C CA . VAL A 1 102 ? 3.767 -6.420 5.293 1.00 98.56 102 VAL A CA 1
ATOM 738 C C . VAL A 1 102 ? 4.257 -7.763 4.780 1.00 98.56 102 VAL A C 1
ATOM 740 O O . VAL A 1 102 ? 4.993 -8.458 5.480 1.00 98.56 102 VAL A O 1
ATOM 743 N N . ILE A 1 103 ? 3.859 -8.114 3.562 1.00 98.12 103 ILE A N 1
ATOM 744 C CA . ILE A 1 103 ? 4.189 -9.374 2.905 1.00 98.12 103 ILE A CA 1
ATOM 745 C C . ILE A 1 103 ? 4.898 -9.081 1.590 1.00 98.12 103 ILE A C 1
ATOM 747 O O . ILE A 1 103 ? 4.456 -8.246 0.803 1.00 98.12 103 ILE A O 1
ATOM 751 N N . VAL A 1 104 ? 5.986 -9.802 1.341 1.00 97.62 104 VAL A N 1
ATOM 752 C CA . VAL A 1 104 ? 6.592 -9.836 0.014 1.00 97.62 104 VAL A CA 1
ATOM 753 C C . VAL A 1 104 ? 5.874 -10.881 -0.839 1.00 97.62 104 VAL A C 1
ATOM 755 O O . VAL A 1 104 ? 5.702 -12.007 -0.379 1.00 97.62 104 VAL A O 1
ATOM 758 N N . ALA A 1 105 ? 5.496 -10.504 -2.058 1.00 96.56 105 ALA A N 1
ATOM 759 C CA . ALA A 1 105 ? 5.121 -11.406 -3.143 1.00 96.56 105 ALA A CA 1
ATOM 760 C C . ALA A 1 105 ? 6.380 -11.630 -4.003 1.00 96.56 105 ALA A C 1
ATOM 762 O O . ALA A 1 105 ? 6.771 -10.749 -4.779 1.00 96.56 105 ALA A O 1
ATOM 763 N N . PRO A 1 106 ? 7.147 -12.707 -3.757 1.00 93.12 106 PRO A N 1
ATOM 764 C CA . PRO A 1 106 ? 8.510 -12.816 -4.268 1.00 93.12 106 PRO A CA 1
ATOM 765 C C . PRO A 1 106 ? 8.572 -13.111 -5.767 1.00 93.12 106 PRO A C 1
ATOM 767 O O . PRO A 1 106 ? 9.529 -12.684 -6.416 1.00 93.12 106 PRO A O 1
ATOM 770 N N . ASP A 1 107 ? 7.563 -13.809 -6.287 1.00 92.50 107 ASP A N 1
ATOM 771 C CA . ASP A 1 107 ? 7.537 -14.337 -7.651 1.00 92.50 107 ASP A CA 1
ATOM 772 C C . ASP A 1 107 ? 6.704 -13.468 -8.615 1.00 92.50 107 ASP A C 1
ATOM 774 O O . ASP A 1 107 ? 6.746 -13.683 -9.826 1.00 92.50 107 ASP A O 1
ATOM 778 N N . ASP A 1 108 ? 6.030 -12.436 -8.097 1.00 93.12 108 ASP A N 1
ATOM 779 C CA . ASP A 1 108 ? 5.147 -11.558 -8.865 1.00 93.12 108 ASP A CA 1
ATOM 780 C C . ASP A 1 108 ? 5.873 -10.372 -9.513 1.00 93.12 108 ASP A C 1
ATOM 782 O O . ASP A 1 108 ? 6.765 -9.732 -8.937 1.00 93.12 108 ASP A O 1
ATOM 786 N N . SER A 1 109 ? 5.399 -9.976 -10.698 1.00 95.31 109 SER A N 1
ATOM 787 C CA . SER A 1 109 ? 5.553 -8.604 -11.184 1.00 95.31 109 SER A CA 1
ATOM 788 C C . SER A 1 109 ? 4.429 -7.693 -10.677 1.00 95.31 109 SER A C 1
ATOM 790 O O . SER A 1 109 ? 3.392 -8.141 -10.195 1.00 95.31 109 SER A O 1
ATOM 792 N N . HIS A 1 110 ? 4.588 -6.374 -10.858 1.00 94.88 110 HIS A N 1
ATOM 793 C CA . HIS A 1 110 ? 3.550 -5.404 -10.482 1.00 94.88 110 HIS A CA 1
ATOM 794 C C . HIS A 1 110 ? 2.227 -5.667 -11.213 1.00 94.88 110 HIS A C 1
ATOM 796 O O . HIS A 1 110 ? 1.153 -5.353 -10.708 1.00 94.88 110 HIS A O 1
ATOM 802 N N . ARG A 1 111 ? 2.294 -6.223 -12.427 1.00 95.25 111 ARG A N 1
ATOM 803 C CA . ARG A 1 111 ? 1.101 -6.584 -13.185 1.00 95.25 111 ARG A CA 1
ATOM 804 C C . ARG A 1 111 ? 0.478 -7.867 -12.643 1.00 95.25 111 ARG A C 1
ATOM 806 O O . ARG A 1 111 ? -0.740 -7.894 -12.504 1.00 95.25 111 ARG A O 1
ATOM 813 N N . ASP A 1 112 ? 1.291 -8.879 -12.359 1.00 94.81 112 ASP A N 1
ATOM 814 C CA . ASP A 1 112 ? 0.817 -10.218 -11.988 1.00 94.81 112 ASP A CA 1
ATOM 815 C C . ASP A 1 112 ? 0.004 -10.147 -10.695 1.00 94.81 112 ASP A C 1
ATOM 817 O O . ASP A 1 112 ? -1.181 -10.473 -10.717 1.00 94.81 112 ASP A O 1
ATOM 821 N N . ILE A 1 113 ? 0.533 -9.499 -9.649 1.00 95.38 113 ILE A N 1
ATOM 822 C CA . ILE A 1 113 ? -0.195 -9.289 -8.383 1.00 95.38 113 ILE A CA 1
ATOM 823 C C . ILE A 1 113 ? -1.494 -8.477 -8.531 1.00 95.38 113 ILE A C 1
ATOM 825 O O . ILE A 1 113 ? -2.343 -8.489 -7.651 1.00 95.38 113 ILE A O 1
ATOM 829 N N . ASN A 1 114 ? -1.691 -7.724 -9.616 1.00 93.50 114 ASN A N 1
ATOM 830 C CA . ASN A 1 114 ? -2.945 -6.995 -9.844 1.00 93.50 114 ASN A CA 1
ATOM 831 C C . ASN A 1 114 ? -3.958 -7.786 -10.683 1.00 93.50 114 ASN A C 1
ATOM 833 O O . ASN A 1 114 ? -5.142 -7.450 -10.684 1.00 93.50 114 ASN A O 1
ATOM 837 N N . VAL A 1 115 ? -3.509 -8.793 -11.433 1.00 93.31 115 VAL A N 1
ATOM 838 C CA . VAL A 1 115 ? -4.340 -9.544 -12.387 1.00 93.31 115 VAL A CA 1
ATOM 839 C C . VAL A 1 115 ? -4.648 -10.948 -11.880 1.00 93.31 115 VAL A C 1
ATOM 841 O O . VAL A 1 115 ? -5.764 -11.429 -12.067 1.00 93.31 115 VAL A O 1
ATOM 844 N N . GLU A 1 116 ? -3.669 -11.598 -11.263 1.00 93.88 116 GLU A N 1
ATOM 845 C CA . GLU A 1 116 ? -3.736 -12.992 -10.824 1.00 93.88 116 GLU A CA 1
ATOM 846 C C . GLU A 1 116 ? -4.205 -13.123 -9.373 1.00 93.88 116 GLU A C 1
ATOM 848 O O . GLU A 1 116 ? -4.628 -14.202 -8.965 1.00 93.88 116 GLU A O 1
ATOM 853 N N . PHE A 1 117 ? -4.222 -12.021 -8.618 1.00 94.81 117 PHE A N 1
ATOM 854 C CA . PHE A 1 117 ? -4.598 -12.030 -7.211 1.00 94.81 117 PHE A CA 1
ATOM 855 C C . PHE A 1 117 ? -5.991 -12.614 -6.977 1.00 94.81 117 PHE A C 1
ATOM 857 O O . PHE A 1 117 ? -7.007 -12.094 -7.451 1.00 94.81 117 PHE A O 1
ATOM 864 N N . GLY A 1 118 ? -6.036 -13.696 -6.200 1.00 91.88 118 GLY A N 1
ATOM 865 C CA . GLY A 1 118 ? -7.265 -14.439 -5.915 1.00 91.88 118 GLY A CA 1
ATOM 866 C C . GLY A 1 118 ? -7.647 -15.484 -6.970 1.00 91.88 118 GLY A C 1
ATOM 867 O O . GLY A 1 118 ? -8.705 -16.109 -6.841 1.00 91.88 118 GLY A O 1
ATOM 868 N N . ALA A 1 119 ? -6.813 -15.716 -7.987 1.00 94.75 119 ALA A N 1
ATOM 869 C CA . ALA A 1 119 ? -6.935 -16.887 -8.843 1.00 94.75 119 ALA A CA 1
ATOM 870 C C . ALA A 1 119 ? -6.718 -18.183 -8.030 1.00 94.75 119 ALA A C 1
ATOM 872 O O . ALA A 1 119 ? -6.022 -18.183 -7.012 1.00 94.75 119 ALA A O 1
ATOM 873 N N . PRO A 1 120 ? -7.304 -19.323 -8.440 1.00 92.94 120 PRO A N 1
ATOM 874 C CA . PRO A 1 120 ? -7.073 -20.588 -7.750 1.00 92.94 120 PRO A CA 1
ATOM 875 C C . PRO A 1 120 ? -5.581 -20.957 -7.698 1.00 92.94 120 PRO A C 1
ATOM 877 O O . PRO A 1 120 ? -4.948 -21.101 -8.741 1.00 92.94 120 PRO A O 1
ATOM 880 N N . GLY A 1 121 ? -5.050 -21.165 -6.489 1.00 89.75 121 GLY A N 1
ATOM 881 C CA . GLY A 1 121 ? -3.646 -21.523 -6.254 1.00 89.75 121 GLY A CA 1
ATOM 882 C C . GLY A 1 121 ? -2.682 -20.338 -6.125 1.00 89.75 121 GLY A C 1
ATOM 883 O O . GLY A 1 121 ? -1.495 -20.567 -5.912 1.00 89.75 121 GLY A O 1
ATOM 884 N N . ASP A 1 122 ? -3.178 -19.103 -6.224 1.00 94.12 122 ASP A N 1
ATOM 885 C CA . ASP A 1 122 ? -2.414 -17.884 -5.954 1.00 94.12 122 ASP A CA 1
ATOM 886 C C . ASP A 1 122 ? -2.143 -17.727 -4.444 1.00 94.12 122 ASP A C 1
ATOM 888 O O . ASP A 1 122 ? -3.071 -17.672 -3.627 1.00 94.12 122 ASP A O 1
ATOM 892 N N . ALA A 1 123 ? -0.869 -17.676 -4.049 1.00 94.19 123 ALA A N 1
ATOM 893 C CA . ALA A 1 123 ? -0.480 -17.722 -2.639 1.00 94.19 123 ALA A CA 1
ATOM 894 C C . ALA A 1 123 ? -0.857 -16.431 -1.888 1.00 94.19 123 ALA A C 1
ATOM 896 O O . ALA A 1 123 ? -1.255 -16.470 -0.713 1.00 94.19 123 ALA A O 1
ATOM 897 N N . GLU A 1 124 ? -0.755 -15.291 -2.563 1.00 96.12 124 GLU A N 1
ATOM 898 C CA . GLU A 1 124 ? -1.087 -13.956 -2.081 1.00 96.12 124 GLU A CA 1
ATOM 899 C C . GLU A 1 124 ? -2.598 -13.838 -1.832 1.00 96.12 124 GLU A C 1
ATOM 901 O O . GLU A 1 124 ? -3.027 -13.446 -0.738 1.00 96.12 124 GLU A O 1
ATOM 906 N N . GLY A 1 125 ? -3.413 -14.289 -2.785 1.00 95.94 125 GLY A N 1
ATOM 907 C CA . GLY A 1 125 ? -4.864 -14.392 -2.676 1.00 95.94 125 GLY A CA 1
ATOM 908 C C . GLY A 1 125 ? -5.315 -15.338 -1.562 1.00 95.94 125 GLY A C 1
ATOM 909 O O . GLY A 1 125 ? -6.192 -14.986 -0.768 1.00 95.94 125 GLY A O 1
ATOM 910 N N . GLU A 1 126 ? -4.685 -16.508 -1.411 1.00 95.19 126 GLU A N 1
ATOM 911 C CA . GLU A 1 126 ? -4.964 -17.424 -0.294 1.00 95.19 126 GLU A CA 1
ATOM 912 C C . GLU A 1 126 ? -4.618 -16.812 1.073 1.00 95.19 126 GLU A C 1
ATOM 914 O O . GLU A 1 126 ? -5.307 -17.039 2.077 1.00 95.19 126 GLU A O 1
ATOM 919 N N . ARG A 1 127 ? -3.544 -16.020 1.147 1.00 95.56 127 ARG A N 1
ATOM 920 C CA . ARG A 1 127 ? -3.183 -15.282 2.364 1.00 95.56 127 ARG A CA 1
ATOM 921 C C . ARG A 1 127 ? -4.207 -14.198 2.680 1.00 95.56 127 ARG A C 1
ATOM 923 O O . ARG A 1 127 ? -4.632 -14.091 3.829 1.00 95.56 127 ARG A O 1
ATOM 930 N N . ALA A 1 128 ? -4.655 -13.453 1.678 1.00 96.06 128 ALA A N 1
ATOM 931 C CA . ALA A 1 128 ? -5.709 -12.464 1.842 1.00 96.06 128 ALA A CA 1
ATOM 932 C C . ALA A 1 128 ? -7.045 -13.084 2.268 1.00 96.06 128 ALA A C 1
ATOM 934 O O . ALA A 1 128 ? -7.708 -12.554 3.158 1.00 96.06 128 ALA A O 1
ATOM 935 N N . ALA A 1 129 ? -7.411 -14.245 1.721 1.00 94.81 129 ALA A N 1
ATOM 936 C CA . ALA A 1 129 ? -8.595 -14.980 2.152 1.00 94.81 129 ALA A CA 1
ATOM 937 C C . ALA A 1 129 ? -8.516 -15.375 3.638 1.00 94.81 129 ALA A C 1
ATOM 939 O O . ALA A 1 129 ? -9.486 -15.203 4.377 1.00 94.81 129 ALA A O 1
ATOM 940 N N . ARG A 1 130 ? -7.354 -15.851 4.110 1.00 94.75 130 ARG A N 1
ATOM 941 C CA . ARG A 1 130 ? -7.130 -16.143 5.539 1.00 94.75 130 ARG A CA 1
ATOM 942 C C . ARG A 1 130 ? -7.240 -14.898 6.413 1.00 94.75 130 ARG A C 1
ATOM 944 O O . ARG A 1 130 ? -7.963 -14.926 7.408 1.00 94.75 130 ARG A O 1
ATOM 951 N N . PHE A 1 131 ? -6.624 -13.800 5.982 1.00 95.44 131 PHE A N 1
ATOM 952 C CA . PHE A 1 131 ? -6.717 -12.506 6.652 1.00 95.44 131 PHE A CA 1
ATOM 953 C C . PHE A 1 131 ? -8.172 -12.030 6.796 1.00 95.44 131 PHE A C 1
ATOM 955 O O . PHE A 1 131 ? -8.587 -11.660 7.893 1.00 95.44 131 PHE A O 1
ATOM 962 N N . ILE A 1 132 ? -8.975 -12.123 5.729 1.00 93.31 132 ILE A N 1
ATOM 963 C CA . ILE A 1 132 ? -10.410 -11.781 5.748 1.00 93.31 132 ILE A CA 1
ATOM 964 C C . ILE A 1 132 ? -11.184 -12.669 6.733 1.00 93.31 132 ILE A C 1
ATOM 966 O O . ILE A 1 132 ? -12.077 -12.194 7.431 1.00 93.31 132 ILE A O 1
ATOM 970 N N . LEU A 1 133 ? -10.837 -13.955 6.819 1.00 93.00 133 LEU A N 1
ATOM 971 C CA . LEU A 1 133 ? -11.457 -14.905 7.748 1.00 93.00 133 LEU A CA 1
ATOM 972 C C . LEU A 1 133 ? -10.958 -14.766 9.198 1.00 93.00 133 LEU A C 1
ATOM 974 O O . LEU A 1 133 ? -11.457 -15.483 10.070 1.00 93.00 133 LEU A O 1
ATOM 978 N N . GLY A 1 134 ? -9.989 -13.883 9.462 1.00 85.69 134 GLY A N 1
ATOM 979 C CA . GLY A 1 134 ? -9.373 -13.703 10.777 1.00 85.69 134 GLY A CA 1
ATOM 980 C C . GLY A 1 134 ? -8.564 -14.917 11.244 1.00 85.69 134 GLY A C 1
ATOM 981 O O . GLY A 1 134 ? -8.560 -15.210 12.441 1.00 85.69 134 GLY A O 1
ATOM 982 N N . ARG A 1 135 ? -7.946 -15.648 10.308 1.00 65.62 135 ARG A N 1
ATOM 983 C CA . ARG A 1 135 ? -7.190 -16.888 10.544 1.00 65.62 135 ARG A CA 1
ATOM 984 C C . ARG A 1 135 ? -5.713 -16.747 10.217 1.00 65.62 135 ARG A C 1
ATOM 986 O O . ARG A 1 135 ? -5.393 -16.012 9.260 1.00 65.62 135 ARG A O 1
#

Sequence (135 aa):
DPVYLAGQGLQPSDLAGVILLDGAGYDATGDRGQGPAGRLLGDLYSEAFGDRAAELSPTLLIRPGVAYPPYLIFHIASRQDSKGQSEALAAALIRAGGRAEVIVAPDDSHRDINVEFGAPGDAEGERAARFILGR